Protein AF-A0A8J7PAE5-F1 (afdb_monomer_lite)

Sequence (86 aa):
MAFPDGHYTNVHVYPINGGGGSLSNGTGTSLNGTFSCGQFDKSDLPSTDKKFHYKITAKHDNGKSYESAPMQCWHAGATSDFKDAQ

pLDDT: mean 90.97, std 7.06, range [54.47, 96.31]

Radius of gyration: 11.28 Å; chains: 1; bounding box: 27×22×28 Å

Structure (mmCIF, N/CA/C/O backbone):
data_AF-A0A8J7PAE5-F1
#
_entry.id   AF-A0A8J7PAE5-F1
#
loop_
_atom_site.group_PDB
_atom_site.id
_atom_site.type_symbol
_atom_site.label_atom_id
_atom_site.label_alt_id
_atom_site.label_comp_id
_atom_site.label_asym_id
_atom_site.label_entity_id
_atom_site.label_seq_id
_atom_site.pdbx_PDB_ins_code
_atom_site.Cartn_x
_atom_site.Cartn_y
_atom_site.Cartn_z
_atom_site.occupancy
_atom_site.B_iso_or_equiv
_atom_site.auth_seq_id
_atom_site.auth_comp_id
_atom_site.auth_asym_id
_atom_site.auth_atom_id
_atom_site.pdbx_PDB_model_num
ATOM 1 N N . MET A 1 1 ? 5.010 11.833 7.234 1.00 54.47 1 MET A N 1
ATOM 2 C CA . MET A 1 1 ? 4.581 11.491 8.608 1.00 54.47 1 MET A CA 1
ATOM 3 C C . MET A 1 1 ? 4.307 9.999 8.595 1.00 54.47 1 MET A C 1
ATOM 5 O O . MET A 1 1 ? 3.625 9.566 7.673 1.00 54.47 1 MET A O 1
ATOM 9 N N . ALA A 1 2 ? 4.887 9.222 9.511 1.00 70.38 2 ALA A N 1
ATOM 10 C CA . ALA A 1 2 ? 4.659 7.778 9.542 1.00 70.38 2 ALA A CA 1
ATOM 11 C C . ALA A 1 2 ? 3.202 7.481 9.935 1.00 70.38 2 ALA A C 1
ATOM 13 O O . ALA A 1 2 ? 2.620 8.192 10.761 1.00 70.38 2 ALA A O 1
ATOM 14 N N . PHE A 1 3 ? 2.609 6.456 9.327 1.00 88.38 3 PHE A N 1
ATOM 15 C CA . PHE A 1 3 ? 1.296 5.951 9.718 1.00 88.38 3 PHE A CA 1
ATOM 16 C C . PHE A 1 3 ? 1.348 5.447 11.171 1.00 88.38 3 PHE A C 1
ATOM 18 O O . PHE A 1 3 ? 2.197 4.601 11.459 1.00 88.38 3 PHE A O 1
ATOM 25 N N . PRO A 1 4 ? 0.491 5.934 12.092 1.00 92.75 4 PRO A N 1
ATOM 26 C CA . PRO A 1 4 ? 0.375 5.323 13.414 1.00 92.75 4 PRO A CA 1
ATOM 27 C C . PRO A 1 4 ? 0.017 3.837 13.313 1.00 92.75 4 PRO A C 1
ATOM 29 O O . PRO A 1 4 ? -0.673 3.419 12.388 1.00 92.75 4 PRO A O 1
ATOM 32 N N . ASP A 1 5 ? 0.492 3.042 14.266 1.00 94.62 5 ASP A N 1
ATOM 33 C CA . ASP A 1 5 ? 0.203 1.611 14.279 1.00 94.62 5 ASP A CA 1
ATOM 34 C C . ASP A 1 5 ? -1.299 1.359 14.457 1.00 94.62 5 ASP A C 1
ATOM 36 O O . ASP A 1 5 ? -1.946 1.971 15.310 1.00 94.62 5 ASP A O 1
ATOM 40 N N . GLY A 1 6 ? -1.844 0.443 13.657 1.00 95.31 6 GLY A N 1
ATOM 41 C CA . GLY A 1 6 ? -3.272 0.141 13.668 1.00 95.31 6 GLY A CA 1
ATOM 42 C C . GLY A 1 6 ? -3.830 -0.281 12.315 1.00 95.31 6 GLY A C 1
ATOM 43 O O . GLY A 1 6 ? -3.099 -0.493 11.340 1.00 95.31 6 GLY A O 1
ATOM 44 N N . HIS A 1 7 ? -5.156 -0.417 12.270 1.00 96.31 7 HIS A N 1
ATOM 45 C CA . HIS A 1 7 ? -5.888 -0.856 11.087 1.00 96.31 7 HIS A CA 1
ATOM 46 C C . HIS A 1 7 ? -6.363 0.316 10.230 1.00 96.31 7 HIS A C 1
ATOM 48 O O . HIS A 1 7 ? -6.803 1.359 10.723 1.00 96.31 7 HIS A O 1
ATOM 54 N N . TYR A 1 8 ? -6.330 0.097 8.916 1.00 96.00 8 TYR A N 1
ATOM 55 C CA . TYR A 1 8 ? -6.665 1.092 7.913 1.00 96.00 8 TYR A CA 1
ATOM 56 C C . TYR A 1 8 ? -7.659 0.569 6.880 1.00 96.00 8 TYR A C 1
ATOM 58 O O . TYR A 1 8 ? -7.588 -0.570 6.415 1.00 96.00 8 TYR A O 1
ATOM 66 N N . THR A 1 9 ? -8.557 1.457 6.472 1.00 95.31 9 THR A N 1
ATOM 67 C CA . THR A 1 9 ? -9.564 1.259 5.426 1.00 95.31 9 THR A CA 1
ATOM 68 C C . THR A 1 9 ? -9.449 2.353 4.375 1.00 95.31 9 THR A C 1
ATOM 70 O O . THR A 1 9 ? -8.769 3.359 4.597 1.00 95.31 9 THR A O 1
ATOM 73 N N . ASN A 1 10 ? -10.121 2.171 3.233 1.00 94.06 10 ASN A N 1
ATOM 74 C CA . ASN A 1 10 ? -10.067 3.107 2.110 1.00 94.06 10 ASN A CA 1
ATOM 75 C C . ASN A 1 10 ? -8.611 3.454 1.752 1.00 94.06 10 ASN A C 1
ATOM 77 O O . ASN A 1 10 ? -8.243 4.624 1.663 1.00 94.06 10 ASN A O 1
ATOM 81 N N . VAL A 1 11 ? -7.769 2.423 1.657 1.00 95.44 11 VAL A N 1
ATOM 82 C CA . VAL A 1 11 ? -6.356 2.557 1.308 1.00 95.44 11 VAL A CA 1
ATOM 83 C C . VAL A 1 11 ? -6.248 2.801 -0.189 1.00 95.44 11 VAL A C 1
ATOM 85 O O . VAL A 1 11 ? -6.776 2.024 -0.986 1.00 95.44 11 VAL A O 1
ATOM 88 N N . HIS A 1 12 ? -5.530 3.851 -0.568 1.00 95.00 12 HIS A N 1
ATOM 89 C CA . HIS A 1 12 ? -5.122 4.101 -1.943 1.00 95.00 12 HIS A CA 1
ATOM 90 C C . HIS A 1 12 ? -3.603 4.146 -2.012 1.00 95.00 12 HIS A C 1
ATOM 92 O O . HIS A 1 12 ? -2.959 4.764 -1.164 1.00 95.00 12 HIS A O 1
ATOM 98 N N . VAL A 1 13 ? -3.040 3.491 -3.021 1.00 94.62 13 VAL A N 1
ATOM 99 C CA . VAL A 1 13 ? -1.603 3.487 -3.302 1.00 94.62 13 VAL A CA 1
ATOM 100 C C . VAL A 1 13 ? -1.395 4.062 -4.690 1.00 94.62 13 VAL A C 1
ATOM 102 O O . VAL A 1 13 ? -2.016 3.611 -5.651 1.00 94.62 13 VAL A O 1
ATOM 105 N N . TYR A 1 14 ? -0.521 5.060 -4.774 1.00 92.75 14 TYR A N 1
ATOM 106 C CA . TYR A 1 14 ? -0.210 5.786 -5.995 1.00 92.75 14 TYR A CA 1
ATOM 107 C C . TYR A 1 14 ? 1.284 5.654 -6.312 1.00 92.75 14 TYR A C 1
ATOM 109 O O . TYR A 1 14 ? 2.105 6.137 -5.524 1.00 92.75 14 TYR A O 1
ATOM 117 N N . PRO A 1 15 ? 1.671 5.051 -7.447 1.00 93.56 15 PRO A N 1
ATOM 118 C CA . PRO A 1 15 ? 3.051 5.103 -7.917 1.00 93.56 15 PRO A CA 1
ATOM 119 C C . PRO A 1 15 ? 3.423 6.534 -8.329 1.00 93.56 15 PRO A C 1
ATOM 121 O O . PRO A 1 15 ? 2.742 7.1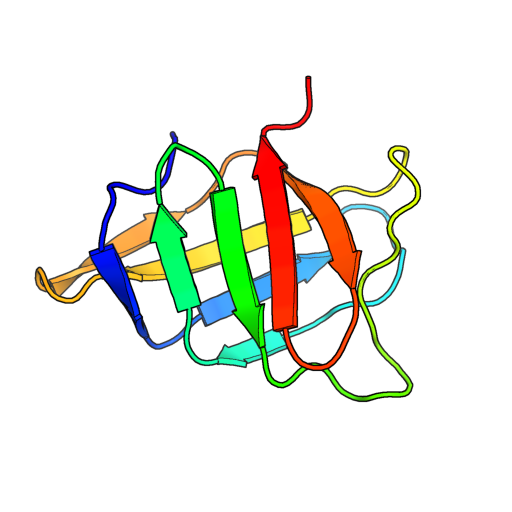56 -9.142 1.00 93.56 15 PRO A O 1
ATOM 124 N N . ILE A 1 16 ? 4.516 7.066 -7.781 1.00 93.12 16 ILE A N 1
ATOM 125 C CA . ILE A 1 16 ? 4.980 8.442 -8.033 1.00 93.12 16 ILE A CA 1
ATOM 126 C C . ILE A 1 16 ? 5.810 8.514 -9.320 1.00 93.12 16 ILE A C 1
ATOM 128 O O . ILE A 1 16 ? 5.687 9.458 -10.094 1.00 93.12 16 ILE A O 1
ATOM 132 N N . ASN A 1 17 ? 6.671 7.524 -9.555 1.00 90.88 17 ASN A N 1
ATOM 133 C CA . ASN A 1 17 ? 7.616 7.496 -10.676 1.00 90.88 17 ASN A CA 1
ATOM 134 C C . ASN A 1 17 ? 7.593 6.163 -11.448 1.00 90.88 17 ASN A C 1
ATOM 136 O O . ASN A 1 17 ? 8.599 5.754 -12.028 1.00 90.88 17 ASN A O 1
ATOM 140 N N . GLY A 1 18 ? 6.430 5.506 -11.476 1.00 81.12 18 GLY A N 1
ATOM 141 C CA . GLY A 1 18 ? 6.198 4.231 -12.159 1.00 81.12 18 GLY A CA 1
ATOM 142 C C . GLY A 1 18 ? 6.271 3.022 -11.224 1.00 81.12 18 GLY A C 1
ATOM 143 O O . GLY A 1 18 ? 6.143 3.157 -10.012 1.00 81.12 18 GLY A O 1
ATOM 144 N N . GLY A 1 19 ? 6.460 1.832 -11.800 1.00 80.44 19 GLY A N 1
ATOM 145 C CA . GLY A 1 19 ? 6.613 0.590 -11.032 1.00 80.44 19 GLY A CA 1
ATOM 146 C C . GLY A 1 19 ? 5.306 -0.127 -10.681 1.00 80.44 19 GLY A C 1
ATOM 147 O O . GLY A 1 19 ? 5.324 -0.937 -9.759 1.00 80.44 19 GLY A O 1
ATOM 148 N N . GLY A 1 20 ? 4.204 0.163 -11.384 1.00 87.00 20 GLY A N 1
ATOM 149 C CA . GLY A 1 20 ? 2.897 -0.466 -11.155 1.00 87.00 20 GLY A CA 1
ATOM 150 C C . GLY A 1 20 ? 2.357 -0.226 -9.745 1.00 87.00 20 GLY A C 1
ATOM 151 O O . GLY A 1 20 ? 2.788 0.710 -9.078 1.00 87.00 20 GLY A O 1
ATOM 152 N N . GLY A 1 21 ? 1.449 -1.066 -9.261 1.00 89.31 21 GLY A N 1
ATOM 153 C CA . GLY A 1 21 ? 1.023 -1.045 -7.862 1.00 89.31 21 GLY A CA 1
ATOM 154 C C . GLY A 1 21 ? 0.019 0.049 -7.541 1.00 89.31 21 GLY A C 1
ATOM 155 O O . GLY A 1 21 ? 0.104 0.652 -6.470 1.00 89.31 21 GLY A O 1
ATOM 156 N N . SER A 1 22 ? -0.914 0.330 -8.450 1.00 91.44 22 SER A N 1
ATOM 157 C CA . SER A 1 22 ? -2.041 1.196 -8.118 1.00 91.44 22 SER A CA 1
ATOM 158 C C . SER A 1 22 ? -3.077 0.394 -7.339 1.00 91.44 22 SER A C 1
ATOM 160 O O . SER A 1 22 ? -3.570 -0.635 -7.794 1.00 91.44 22 SER A O 1
ATOM 162 N N . LEU A 1 23 ? -3.430 0.877 -6.153 1.00 92.38 23 LEU A N 1
ATOM 163 C CA . LEU A 1 23 ? -4.501 0.302 -5.344 1.00 92.38 23 LEU A CA 1
ATOM 164 C C . LEU A 1 23 ? -5.523 1.382 -5.049 1.00 92.38 23 LEU A C 1
ATOM 166 O O . LEU A 1 23 ? -5.158 2.512 -4.729 1.00 92.38 23 LEU A O 1
ATOM 170 N N . SER A 1 24 ? -6.799 1.022 -5.106 1.00 92.19 24 SER A N 1
ATOM 171 C CA . SER A 1 24 ? -7.886 1.897 -4.696 1.00 92.19 24 SER A CA 1
ATOM 172 C C . SER A 1 24 ? -8.849 1.144 -3.794 1.00 92.19 24 SER A C 1
ATOM 174 O O . SER A 1 24 ? -9.209 0.003 -4.080 1.00 92.19 24 SER A O 1
ATOM 176 N N . ASN A 1 25 ? -9.271 1.800 -2.712 1.00 90.38 25 ASN A N 1
ATOM 177 C CA . ASN A 1 25 ? -10.234 1.274 -1.747 1.00 90.38 25 ASN A CA 1
ATOM 178 C C . ASN A 1 25 ? -9.823 -0.065 -1.091 1.00 90.38 25 ASN A C 1
ATOM 180 O O . ASN A 1 25 ? -10.668 -0.910 -0.800 1.00 90.38 25 ASN A O 1
ATOM 184 N N . GLY A 1 26 ? -8.525 -0.258 -0.852 1.00 92.19 26 GLY A N 1
ATOM 185 C CA . GLY A 1 26 ? -8.005 -1.431 -0.154 1.00 92.19 26 GLY A CA 1
ATOM 186 C C . GLY A 1 26 ? -8.099 -1.328 1.371 1.00 92.19 26 GLY A C 1
ATOM 187 O O . GLY A 1 26 ? -8.541 -0.325 1.946 1.00 92.19 26 GLY A O 1
ATOM 188 N N . THR A 1 27 ? -7.602 -2.366 2.035 1.00 95.00 27 THR A N 1
ATOM 189 C CA . THR A 1 27 ? -7.362 -2.394 3.484 1.00 95.00 27 THR A CA 1
ATOM 190 C C . THR A 1 27 ? -5.876 -2.531 3.775 1.00 95.00 27 THR A C 1
ATOM 192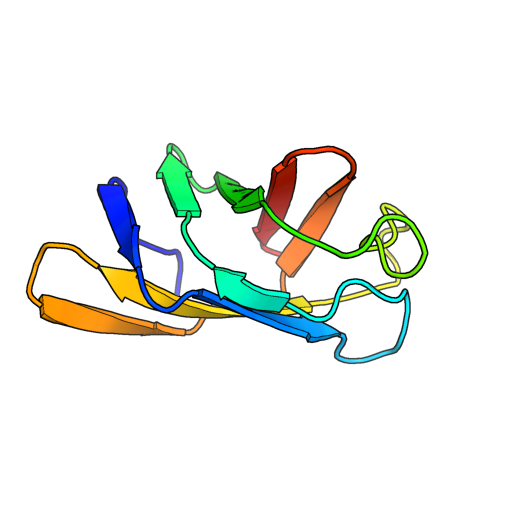 O O . THR A 1 27 ? -5.131 -3.115 2.983 1.00 95.00 27 THR A O 1
ATOM 195 N N . GLY A 1 28 ? -5.444 -2.027 4.926 1.00 95.44 28 GLY A N 1
ATOM 196 C CA . GLY A 1 28 ? -4.046 -2.091 5.329 1.00 95.44 28 GLY A CA 1
ATOM 197 C C . GLY A 1 28 ? -3.862 -2.114 6.836 1.00 95.44 28 GLY A C 1
ATOM 198 O O . GLY A 1 28 ? -4.810 -1.989 7.612 1.00 95.44 28 GLY A O 1
ATOM 199 N N . THR A 1 29 ? -2.624 -2.313 7.257 1.00 96.25 29 THR A N 1
ATOM 200 C CA . THR A 1 29 ? -2.199 -2.265 8.655 1.00 96.25 29 THR A CA 1
ATOM 201 C C . THR A 1 29 ? -0.829 -1.609 8.711 1.00 96.25 29 THR A C 1
ATOM 203 O O . THR A 1 29 ? 0.035 -1.921 7.894 1.00 96.25 29 THR A O 1
ATOM 206 N N . SER A 1 30 ? -0.642 -0.692 9.656 1.00 95.31 30 SER A N 1
ATOM 207 C CA . SER A 1 30 ? 0.680 -0.161 9.986 1.00 95.31 30 SER A CA 1
ATOM 208 C C . SER A 1 30 ? 1.170 -0.832 11.260 1.00 95.31 30 SER A C 1
ATOM 210 O O . SER A 1 30 ? 0.410 -0.938 12.226 1.00 95.31 30 SER A O 1
ATOM 212 N N . LEU A 1 31 ? 2.412 -1.306 11.251 1.00 94.25 31 LEU A N 1
ATOM 213 C CA . LEU A 1 31 ? 3.074 -1.852 12.428 1.00 94.25 31 LEU A CA 1
ATOM 214 C C . LEU A 1 31 ? 4.572 -1.552 12.370 1.00 94.25 31 LEU A C 1
ATOM 216 O O . LEU A 1 31 ? 5.245 -1.930 11.406 1.00 94.25 31 LEU A O 1
ATOM 220 N N . ASN A 1 32 ? 5.111 -0.915 13.413 1.00 91.56 32 ASN A N 1
ATOM 221 C CA . ASN A 1 32 ? 6.542 -0.616 13.540 1.00 91.56 32 ASN A CA 1
ATOM 222 C C . ASN A 1 32 ? 7.123 0.083 12.290 1.00 91.56 32 ASN A C 1
ATOM 224 O O . ASN A 1 32 ? 8.204 -0.265 11.808 1.00 91.56 32 ASN A O 1
ATOM 228 N N . GLY A 1 33 ? 6.378 1.037 11.720 1.00 89.12 33 GLY A N 1
ATOM 229 C CA . GLY A 1 33 ? 6.798 1.804 10.538 1.00 89.12 33 GLY A CA 1
ATOM 230 C C . GLY A 1 33 ? 6.747 1.042 9.207 1.00 89.12 33 GLY A C 1
ATOM 231 O O . GLY A 1 33 ? 7.232 1.547 8.195 1.00 89.12 33 GLY A O 1
ATOM 232 N N . THR A 1 34 ? 6.171 -0.163 9.185 1.00 93.81 34 THR A N 1
ATOM 233 C CA . THR A 1 34 ? 5.850 -0.886 7.948 1.00 93.81 34 THR A CA 1
ATOM 234 C C . THR A 1 34 ? 4.355 -0.798 7.697 1.00 93.81 34 THR A C 1
ATOM 236 O O . THR A 1 34 ? 3.564 -1.190 8.551 1.00 93.81 34 THR A O 1
ATOM 239 N N . PHE A 1 35 ? 3.974 -0.300 6.524 1.00 95.00 35 PHE A N 1
ATOM 240 C CA . PHE A 1 35 ? 2.589 -0.281 6.079 1.00 95.00 35 PHE A CA 1
ATOM 241 C C . PHE A 1 35 ? 2.351 -1.441 5.116 1.00 95.00 35 PHE A C 1
ATOM 243 O O . PHE A 1 35 ? 2.874 -1.444 4.003 1.00 95.00 35 PHE A O 1
ATOM 250 N N . SER A 1 36 ? 1.557 -2.416 5.538 1.00 95.44 36 SER A N 1
ATOM 251 C CA . SER A 1 36 ? 1.187 -3.575 4.731 1.00 95.44 36 SER A CA 1
ATOM 252 C C . SER A 1 36 ? -0.229 -3.390 4.198 1.00 95.44 36 SER A C 1
ATOM 254 O O . SER A 1 36 ? -1.165 -3.175 4.970 1.00 95.44 36 SER A O 1
ATOM 256 N N . CYS A 1 37 ? -0.421 -3.490 2.887 1.00 94.56 37 CYS A N 1
ATOM 257 C CA . CYS A 1 37 ? -1.746 -3.468 2.262 1.00 94.56 37 CYS A CA 1
ATOM 258 C C . CYS A 1 37 ? -1.831 -4.466 1.110 1.00 94.56 37 CYS A C 1
ATOM 260 O O . CYS A 1 37 ? -0.816 -4.931 0.605 1.00 94.56 37 CYS A O 1
ATOM 262 N N . GLY A 1 38 ? -3.039 -4.856 0.715 1.00 86.19 38 GLY A N 1
ATOM 263 C CA . GLY A 1 38 ? -3.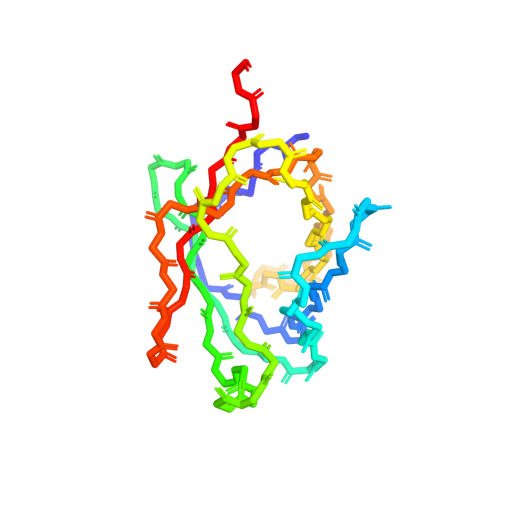236 -5.907 -0.286 1.00 86.19 38 GLY A CA 1
ATOM 264 C C . GLY A 1 38 ? -4.326 -5.585 -1.295 1.00 86.19 38 GLY A C 1
ATOM 265 O O . GLY A 1 38 ? -4.896 -4.499 -1.276 1.00 86.19 38 GLY A O 1
ATOM 266 N N . GLN A 1 39 ? -4.627 -6.580 -2.137 1.00 83.38 39 GLN A N 1
ATOM 267 C CA . GLN A 1 39 ? -5.590 -6.516 -3.252 1.00 83.38 39 GLN A CA 1
ATOM 268 C C . GLN A 1 39 ? -5.116 -5.759 -4.501 1.00 83.38 39 GLN A C 1
ATOM 270 O O . GLN A 1 39 ? -5.936 -5.286 -5.286 1.00 83.38 39 GLN A O 1
ATOM 275 N N . PHE A 1 40 ? -3.806 -5.680 -4.720 1.00 87.88 40 PHE A N 1
ATOM 276 C CA . PHE A 1 40 ? -3.274 -5.265 -6.017 1.00 87.88 40 PHE A CA 1
ATOM 277 C C . PHE A 1 40 ? -3.669 -6.276 -7.101 1.00 87.88 40 PHE A C 1
ATOM 279 O O . PHE A 1 40 ? -3.736 -7.484 -6.843 1.00 87.88 40 PHE A O 1
ATOM 286 N N . ASP A 1 41 ? -3.905 -5.793 -8.321 1.00 86.12 41 ASP A N 1
ATOM 287 C CA . ASP A 1 41 ? -4.046 -6.682 -9.471 1.00 86.12 41 ASP A CA 1
ATOM 288 C C . ASP A 1 41 ? -2.727 -7.449 -9.671 1.00 86.12 41 ASP A C 1
ATOM 290 O O . ASP A 1 41 ? -1.640 -6.890 -9.530 1.00 86.12 41 ASP A O 1
ATOM 294 N N . LYS A 1 42 ? -2.798 -8.742 -10.007 1.00 84.06 42 LYS A N 1
ATOM 295 C CA . LYS A 1 42 ? -1.593 -9.561 -10.229 1.00 84.06 42 LYS A CA 1
ATOM 296 C C . LYS A 1 42 ? -0.729 -9.039 -11.377 1.00 84.06 42 LYS A C 1
ATOM 298 O O . LYS A 1 42 ? 0.467 -9.313 -11.398 1.00 84.06 42 LYS A O 1
ATOM 303 N N . SER A 1 43 ? -1.335 -8.338 -12.331 1.00 88.44 43 SER A N 1
ATOM 304 C CA . SER A 1 43 ? -0.642 -7.682 -13.438 1.00 88.44 43 SER A CA 1
ATOM 305 C C . SER A 1 43 ? -0.116 -6.287 -13.082 1.00 88.44 43 SER A C 1
ATOM 307 O O . SER A 1 43 ? 0.727 -5.771 -13.811 1.00 88.44 43 SER A O 1
ATOM 309 N N . ASP A 1 44 ? -0.553 -5.712 -11.955 1.00 89.88 44 ASP A N 1
ATOM 310 C CA . ASP A 1 44 ? -0.179 -4.378 -11.474 1.00 89.88 44 ASP A CA 1
ATOM 311 C C . ASP A 1 44 ? 0.329 -4.419 -10.022 1.00 89.88 44 ASP A C 1
ATOM 313 O O . ASP A 1 44 ? -0.123 -3.680 -9.147 1.00 89.88 44 ASP A O 1
ATOM 317 N N . LEU A 1 45 ? 1.277 -5.315 -9.741 1.00 93.06 45 LEU A N 1
ATOM 318 C CA . LEU A 1 45 ? 1.952 -5.351 -8.444 1.00 93.06 45 LEU A CA 1
ATOM 319 C C . LEU A 1 45 ? 2.961 -4.196 -8.319 1.00 93.06 45 LEU A C 1
ATOM 321 O O . LEU A 1 45 ? 3.643 -3.873 -9.296 1.00 93.06 45 LEU A O 1
ATOM 325 N N . PRO A 1 46 ? 3.125 -3.609 -7.119 1.00 93.94 46 PRO A N 1
ATOM 326 C CA . PRO A 1 46 ? 4.168 -2.622 -6.877 1.00 93.94 46 PRO A CA 1
ATOM 327 C C . PRO A 1 46 ? 5.555 -3.257 -7.039 1.00 93.94 46 PRO A C 1
ATOM 329 O O . PRO A 1 46 ? 5.830 -4.353 -6.553 1.00 93.94 46 PRO A O 1
ATOM 332 N N . SER A 1 47 ? 6.461 -2.546 -7.694 1.00 94.31 47 SER A N 1
ATOM 333 C CA . SER A 1 47 ? 7.853 -2.937 -7.857 1.00 94.31 47 SER A CA 1
ATOM 334 C C . SER A 1 47 ? 8.638 -2.796 -6.556 1.00 94.31 47 SER A C 1
ATOM 336 O O . SER A 1 47 ? 8.603 -1.760 -5.9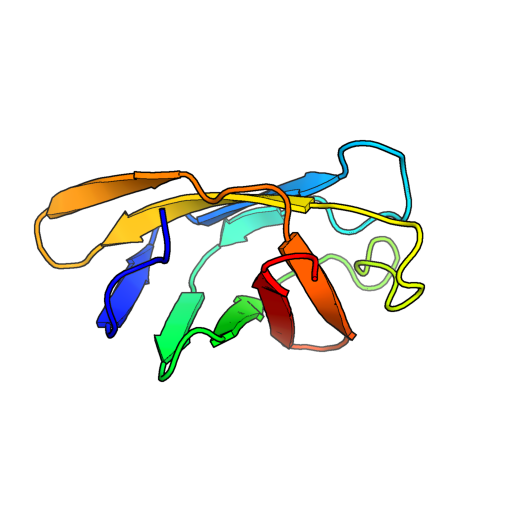02 1.00 94.31 47 SER A O 1
ATOM 338 N N . THR A 1 48 ? 9.422 -3.817 -6.214 1.00 94.12 48 THR A N 1
ATOM 339 C CA . THR A 1 48 ? 10.345 -3.804 -5.066 1.00 94.12 48 THR A CA 1
ATOM 340 C C . THR A 1 48 ? 11.679 -3.103 -5.356 1.00 94.12 48 THR A C 1
ATOM 342 O O . THR A 1 48 ? 12.528 -3.000 -4.465 1.00 94.12 48 THR A O 1
ATOM 345 N N . ASP A 1 49 ? 11.881 -2.610 -6.584 1.00 93.50 49 ASP A N 1
ATOM 346 C CA . ASP A 1 49 ? 13.039 -1.794 -6.952 1.00 93.50 49 ASP A CA 1
ATOM 347 C C . ASP A 1 49 ? 12.958 -0.435 -6.238 1.00 93.50 49 ASP A C 1
ATOM 349 O O . ASP A 1 49 ? 12.003 0.326 -6.399 1.00 93.50 49 ASP A O 1
ATOM 353 N N . LYS A 1 50 ? 13.988 -0.127 -5.442 1.00 89.06 50 LYS A N 1
ATOM 354 C CA . LYS A 1 50 ? 14.053 1.045 -4.554 1.00 89.06 50 LYS A CA 1
ATOM 355 C C . LYS A 1 50 ? 14.093 2.379 -5.289 1.00 89.06 50 LYS A C 1
ATOM 357 O O . LYS A 1 50 ? 13.913 3.418 -4.661 1.00 89.06 50 LYS A O 1
ATOM 362 N N . LYS A 1 51 ? 14.286 2.376 -6.610 1.00 92.00 51 LYS A N 1
ATOM 363 C CA . LYS A 1 51 ? 14.114 3.597 -7.399 1.00 92.00 51 LYS A CA 1
ATOM 364 C C . LYS A 1 51 ? 12.652 4.034 -7.463 1.00 92.00 51 LYS A C 1
ATOM 366 O O . LYS A 1 51 ? 12.419 5.217 -7.691 1.00 92.00 51 LYS A O 1
ATOM 371 N N . PHE A 1 52 ? 11.690 3.120 -7.300 1.00 94.12 52 PHE A N 1
ATOM 372 C CA . PHE A 1 52 ? 10.268 3.443 -7.348 1.00 94.12 52 PHE A CA 1
ATOM 373 C C . PHE A 1 52 ? 9.732 3.856 -5.981 1.00 94.12 52 PHE A C 1
ATOM 375 O O . PHE A 1 52 ? 10.046 3.256 -4.951 1.00 94.12 52 PHE A O 1
ATOM 382 N N . HIS A 1 53 ? 8.893 4.884 -6.000 1.00 93.69 53 HIS A N 1
ATOM 383 C CA . HIS A 1 53 ? 8.285 5.469 -4.820 1.00 93.69 53 HIS A CA 1
ATOM 384 C C . HIS A 1 53 ? 6.769 5.477 -4.935 1.00 93.69 53 HIS A C 1
ATOM 386 O O . HIS A 1 53 ? 6.203 5.673 -6.011 1.00 93.69 53 HIS A O 1
ATOM 392 N N . TYR A 1 54 ? 6.127 5.325 -3.788 1.00 93.44 54 TYR A N 1
ATOM 393 C CA . TYR A 1 54 ? 4.695 5.172 -3.640 1.00 93.44 54 TYR A CA 1
ATOM 394 C C . TYR A 1 54 ? 4.183 6.171 -2.620 1.00 93.44 54 TYR A C 1
ATOM 396 O O . TYR A 1 54 ? 4.794 6.389 -1.573 1.00 93.44 54 TYR A O 1
ATOM 404 N N . LYS A 1 55 ? 3.041 6.772 -2.922 1.00 93.88 55 LYS A N 1
ATOM 405 C CA . LYS A 1 55 ? 2.279 7.580 -1.981 1.00 93.88 55 LYS A CA 1
ATOM 406 C C . LYS A 1 55 ? 1.076 6.773 -1.528 1.00 93.88 55 LYS A C 1
ATOM 408 O O . LYS A 1 55 ? 0.370 6.219 -2.365 1.00 93.88 55 LYS A O 1
ATOM 413 N N . ILE A 1 56 ? 0.833 6.724 -0.227 1.00 94.50 56 ILE A N 1
ATOM 414 C CA . ILE A 1 56 ? -0.287 5.984 0.344 1.00 94.50 56 ILE A CA 1
ATOM 415 C C . ILE A 1 56 ? -1.193 6.958 1.082 1.00 94.50 56 ILE A C 1
ATOM 417 O O . ILE A 1 56 ? -0.727 7.755 1.898 1.00 94.50 56 ILE A O 1
ATOM 421 N N . THR A 1 57 ? -2.492 6.884 0.812 1.00 95.06 57 THR A N 1
ATOM 422 C CA . THR A 1 57 ? -3.522 7.552 1.611 1.00 95.06 57 THR A CA 1
ATOM 423 C C . THR A 1 57 ? -4.446 6.505 2.209 1.00 95.06 57 THR A C 1
ATOM 425 O O . THR A 1 57 ? -4.764 5.505 1.570 1.00 95.06 57 THR A O 1
ATOM 428 N N . ALA A 1 58 ? -4.843 6.685 3.465 1.00 95.44 58 ALA A N 1
ATOM 429 C CA . ALA A 1 58 ? -5.670 5.703 4.155 1.00 95.44 58 ALA A CA 1
ATOM 430 C C . ALA A 1 58 ? -6.451 6.319 5.317 1.00 95.44 58 ALA A C 1
ATOM 432 O O . ALA A 1 58 ? -6.029 7.314 5.907 1.00 95.44 58 ALA A O 1
ATOM 433 N N . LYS A 1 59 ? -7.572 5.696 5.689 1.00 96.12 59 LYS A N 1
ATOM 434 C CA . LYS A 1 59 ? -8.378 6.070 6.855 1.00 96.12 59 LYS A CA 1
ATOM 435 C C . LYS A 1 59 ? -8.145 5.085 7.998 1.00 96.12 59 LYS A C 1
ATOM 437 O O . LYS A 1 59 ? -8.444 3.903 7.856 1.00 96.12 59 LYS A O 1
ATOM 442 N N . HIS A 1 60 ? -7.631 5.570 9.122 1.00 95.75 60 HIS A N 1
ATOM 443 C CA . HIS A 1 60 ? -7.421 4.764 10.327 1.00 95.75 60 HIS A CA 1
ATOM 444 C C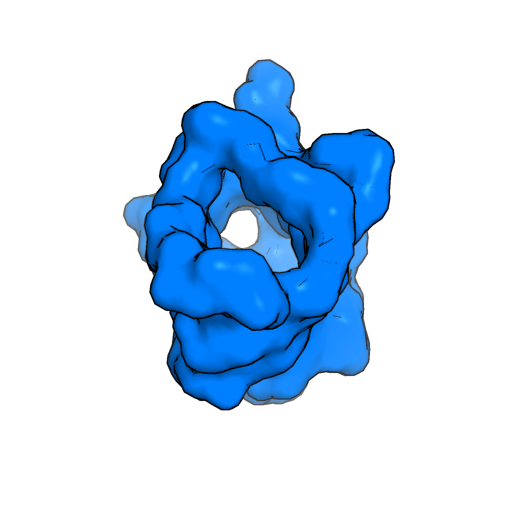 . HIS A 1 60 ? -8.756 4.478 11.021 1.00 95.75 60 HIS A C 1
ATOM 446 O O . HIS A 1 60 ? -9.703 5.266 10.917 1.00 95.75 60 HIS A O 1
ATOM 452 N N . ASP A 1 61 ? -8.815 3.399 11.799 1.00 92.88 61 ASP A N 1
ATOM 453 C CA . ASP A 1 61 ? -9.969 3.069 12.651 1.00 92.88 61 ASP A CA 1
ATOM 454 C C . ASP A 1 61 ? -10.353 4.179 13.660 1.00 92.88 61 ASP A C 1
ATOM 456 O O . ASP A 1 61 ? -11.495 4.245 14.110 1.00 92.88 61 ASP A O 1
ATOM 460 N N . ASN A 1 62 ? -9.451 5.133 13.926 1.00 90.88 62 ASN A N 1
ATOM 461 C CA . ASN A 1 62 ? -9.676 6.282 14.799 1.00 90.88 62 ASN A CA 1
ATOM 462 C C . ASN A 1 62 ? -10.474 7.402 14.099 1.00 90.88 62 ASN A C 1
ATOM 464 O O . ASN A 1 62 ? -10.666 8.484 14.655 1.00 90.88 62 ASN A O 1
ATOM 468 N N . GLY A 1 63 ? -10.897 7.159 12.854 1.00 91.00 63 GLY A N 1
ATOM 469 C CA . GLY A 1 63 ? -11.697 8.056 12.030 1.00 91.00 63 GLY A CA 1
ATOM 470 C C . GLY A 1 63 ? -10.893 9.075 11.221 1.00 91.00 63 GLY A C 1
ATOM 471 O O . GLY A 1 63 ? -11.472 9.717 10.341 1.00 91.00 63 GLY A O 1
ATOM 472 N N . LYS A 1 64 ? -9.584 9.219 11.461 1.00 94.94 64 LYS A N 1
ATOM 473 C CA . LYS A 1 64 ? -8.725 10.191 10.770 1.00 94.94 64 LYS A CA 1
ATOM 474 C C . LYS A 1 64 ? -8.143 9.617 9.482 1.00 94.94 64 LYS A C 1
ATOM 476 O O . LYS A 1 64 ? -7.885 8.420 9.367 1.00 94.94 64 LYS A O 1
ATOM 481 N N . SER A 1 65 ? -7.920 10.501 8.514 1.00 95.06 65 SER A N 1
ATOM 482 C CA . SER A 1 65 ? -7.209 10.175 7.276 1.00 95.06 65 SER A CA 1
ATOM 483 C C . SER A 1 65 ? -5.737 10.540 7.407 1.00 95.06 65 SER A C 1
ATOM 485 O O . SER A 1 65 ? -5.399 11.553 8.018 1.00 95.06 65 SER A O 1
ATOM 487 N N . TYR A 1 66 ? -4.883 9.709 6.828 1.00 94.38 66 TYR A N 1
ATOM 488 C CA . TYR A 1 66 ? -3.436 9.841 6.857 1.00 94.38 66 TYR A CA 1
ATOM 489 C C . TYR A 1 66 ? -2.883 9.745 5.443 1.00 94.38 66 TYR A C 1
ATOM 491 O O . TYR A 1 66 ? -3.435 9.055 4.585 1.00 94.38 66 TYR A O 1
ATOM 499 N N . GLU A 1 67 ? -1.776 10.440 5.234 1.00 94.00 67 GLU A N 1
ATOM 500 C CA . GLU A 1 67 ? -1.025 10.455 3.992 1.00 94.00 67 GLU A CA 1
ATOM 501 C C . GLU A 1 67 ? 0.451 10.208 4.312 1.00 94.00 67 GLU A C 1
ATOM 503 O O . GLU A 1 67 ? 1.014 10.830 5.220 1.00 94.00 67 GLU A O 1
ATOM 508 N N . SER A 1 68 ? 1.064 9.283 3.578 1.00 92.06 68 SER A N 1
ATOM 509 C CA . SER A 1 68 ? 2.466 8.929 3.755 1.00 92.06 68 SER A CA 1
ATOM 510 C C . SER A 1 68 ? 3.406 9.966 3.136 1.00 92.06 68 SER A C 1
ATOM 512 O O . SER A 1 68 ? 3.064 10.670 2.184 1.00 92.06 68 SER A O 1
ATOM 514 N N . ALA A 1 69 ? 4.647 9.997 3.625 1.00 91.38 69 ALA A N 1
ATOM 515 C CA . ALA A 1 69 ? 5.759 10.459 2.793 1.00 91.38 69 ALA A CA 1
ATOM 516 C C . ALA A 1 69 ? 5.976 9.469 1.622 1.00 91.38 69 ALA A C 1
ATOM 518 O O . ALA A 1 69 ? 5.351 8.405 1.613 1.00 91.38 69 ALA A O 1
ATOM 519 N N . PRO A 1 70 ? 6.824 9.768 0.622 1.00 92.19 70 PRO A N 1
ATOM 520 C CA . PRO A 1 70 ? 7.206 8.770 -0.372 1.00 92.19 70 PRO A CA 1
ATOM 521 C C . PRO A 1 70 ? 7.762 7.504 0.298 1.00 92.19 70 PRO A C 1
ATOM 523 O O . PRO A 1 70 ? 8.731 7.558 1.053 1.00 92.19 70 PRO A O 1
ATOM 526 N N . MET A 1 71 ? 7.129 6.368 0.023 1.00 93.38 71 MET A N 1
ATOM 527 C CA . MET A 1 71 ? 7.500 5.056 0.549 1.00 93.38 71 MET A CA 1
ATOM 528 C C . MET A 1 71 ? 8.061 4.182 -0.569 1.00 93.38 71 MET A C 1
ATOM 530 O O . MET A 1 71 ? 7.708 4.342 -1.734 1.00 93.38 71 MET A O 1
ATOM 534 N N . GLN A 1 72 ? 8.900 3.218 -0.221 1.00 94.69 72 GLN A N 1
ATOM 535 C CA . GLN A 1 72 ? 9.368 2.173 -1.126 1.00 94.69 72 GLN A CA 1
ATOM 536 C C . GLN A 1 72 ? 8.650 0.867 -0.809 1.00 94.69 72 GLN A C 1
ATOM 538 O O . GLN A 1 72 ? 8.437 0.539 0.359 1.00 94.69 72 GLN A O 1
ATOM 543 N N . CYS A 1 73 ? 8.338 0.086 -1.838 1.00 94.56 73 CYS A N 1
ATOM 544 C CA . CYS A 1 73 ? 7.874 -1.285 -1.670 1.00 94.56 73 CYS A CA 1
ATOM 545 C C . CYS A 1 73 ? 9.065 -2.195 -1.302 1.00 94.56 73 CYS A C 1
ATOM 547 O O . CYS A 1 73 ? 10.151 -2.124 -1.886 1.00 94.56 73 CYS A O 1
ATOM 549 N N . TRP A 1 74 ? 8.899 -3.026 -0.280 1.00 94.56 74 TRP A N 1
ATOM 550 C CA . TRP A 1 74 ? 9.889 -3.994 0.210 1.00 94.56 74 TRP A CA 1
ATOM 551 C C . TRP A 1 74 ? 9.507 -5.432 -0.104 1.00 94.56 74 TRP A C 1
ATOM 553 O O . TRP A 1 74 ? 10.388 -6.266 -0.298 1.00 94.56 74 TRP A O 1
ATOM 563 N N . HIS A 1 75 ? 8.212 -5.698 -0.194 1.00 93.19 75 HIS A N 1
ATOM 564 C CA . HIS A 1 75 ? 7.651 -6.981 -0.568 1.00 93.19 75 HIS A CA 1
ATOM 565 C C . HIS A 1 75 ? 6.409 -6.723 -1.417 1.00 93.19 75 HIS A C 1
ATOM 567 O O . HIS A 1 75 ? 5.643 -5.821 -1.090 1.00 93.19 75 HIS A O 1
ATOM 573 N N . ALA A 1 76 ? 6.210 -7.505 -2.477 1.00 92.06 76 ALA A N 1
ATOM 574 C CA . ALA A 1 76 ? 5.030 -7.432 -3.330 1.00 92.06 76 ALA A CA 1
ATOM 575 C C . ALA A 1 76 ? 4.467 -8.836 -3.560 1.00 92.06 76 ALA A C 1
ATOM 577 O O . ALA A 1 76 ? 5.210 -9.766 -3.885 1.00 92.06 76 ALA A O 1
ATOM 578 N N . GLY A 1 77 ? 3.155 -8.985 -3.400 1.00 86.94 77 GLY A N 1
ATOM 579 C CA . GLY A 1 77 ? 2.472 -10.270 -3.492 1.00 86.94 77 GLY A CA 1
ATOM 580 C C . GLY A 1 77 ? 0.974 -10.126 -3.245 1.00 86.94 77 GLY A C 1
ATOM 581 O O . GLY A 1 77 ? 0.360 -9.149 -3.664 1.00 86.94 77 GLY A O 1
ATOM 582 N N . ALA A 1 78 ? 0.373 -11.094 -2.547 1.00 83.44 78 ALA A N 1
ATOM 583 C CA . ALA A 1 78 ? -1.025 -10.982 -2.106 1.00 83.44 78 ALA A CA 1
ATOM 584 C C . ALA A 1 78 ? -1.236 -9.761 -1.185 1.00 83.44 78 ALA A C 1
ATOM 586 O O . ALA A 1 78 ? -2.265 -9.084 -1.244 1.00 83.44 78 ALA A O 1
ATOM 587 N N . THR A 1 79 ? -0.216 -9.473 -0.381 1.00 90.75 79 THR A N 1
ATOM 588 C CA . THR A 1 79 ? -0.014 -8.235 0.364 1.00 90.75 79 THR A CA 1
ATOM 589 C C . THR A 1 79 ? 1.337 -7.652 -0.028 1.00 90.75 79 THR A C 1
ATOM 591 O O . THR A 1 79 ? 2.266 -8.396 -0.342 1.00 90.75 79 THR A O 1
ATOM 594 N N . SER A 1 80 ? 1.444 -6.332 -0.004 1.00 94.44 80 SER A N 1
ATOM 595 C CA . SER A 1 80 ? 2.656 -5.584 -0.294 1.00 94.44 80 SER A CA 1
ATOM 596 C C . SER A 1 80 ? 3.027 -4.721 0.905 1.00 94.44 80 SER A C 1
ATOM 598 O O . SER A 1 80 ? 2.160 -4.088 1.512 1.00 94.44 80 SER A O 1
ATOM 600 N N . ASP A 1 81 ? 4.318 -4.694 1.222 1.00 95.25 81 ASP A N 1
ATOM 601 C CA . ASP A 1 81 ? 4.864 -3.986 2.375 1.00 95.25 81 ASP A CA 1
ATOM 602 C C . ASP A 1 81 ? 5.596 -2.731 1.921 1.00 95.25 81 ASP A C 1
ATOM 604 O O . ASP A 1 81 ? 6.523 -2.797 1.111 1.00 95.25 81 ASP A O 1
ATOM 608 N N . PHE A 1 82 ? 5.227 -1.593 2.494 1.00 94.75 82 PHE A N 1
ATOM 609 C CA . PHE A 1 82 ? 5.809 -0.294 2.204 1.00 94.75 82 PHE A CA 1
ATOM 610 C C . PHE A 1 82 ?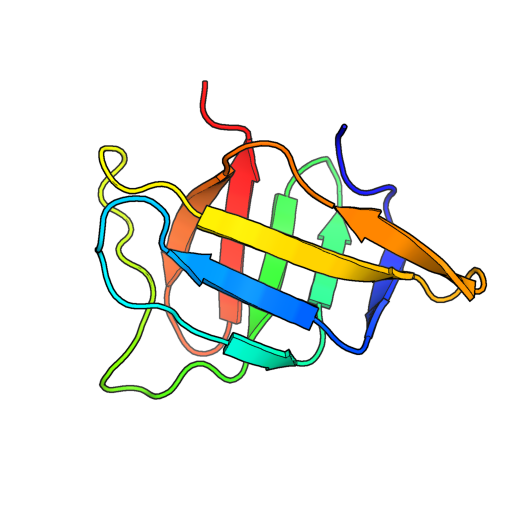 6.503 0.261 3.442 1.00 94.75 82 PHE A C 1
ATOM 612 O O . PHE A 1 82 ? 5.992 0.160 4.558 1.00 94.75 82 PHE A O 1
ATOM 619 N N . LYS A 1 83 ? 7.669 0.876 3.245 1.00 94.38 83 LYS A N 1
ATOM 620 C CA . LYS A 1 83 ? 8.415 1.582 4.300 1.00 94.38 83 LYS A CA 1
ATOM 621 C C . LYS A 1 83 ? 8.872 2.936 3.782 1.00 94.38 83 LYS A C 1
ATOM 623 O O . LYS A 1 83 ? 9.014 3.089 2.569 1.00 94.38 83 LYS A O 1
ATOM 628 N N . ASP A 1 84 ? 9.100 3.892 4.676 1.00 87.88 84 ASP A N 1
ATOM 629 C CA . ASP A 1 84 ? 9.644 5.201 4.299 1.00 87.88 84 ASP A CA 1
ATOM 630 C C . ASP A 1 84 ? 10.914 5.033 3.447 1.00 87.88 84 ASP A C 1
ATOM 632 O O . ASP A 1 84 ? 11.749 4.163 3.720 1.00 87.88 84 ASP A O 1
ATOM 636 N N . ALA A 1 85 ? 11.027 5.835 2.384 1.00 72.31 85 ALA A N 1
ATOM 637 C CA . ALA A 1 85 ? 12.236 5.881 1.574 1.00 72.31 85 ALA A CA 1
ATOM 638 C C . ALA A 1 85 ? 13.379 6.450 2.429 1.00 72.31 85 ALA A C 1
ATOM 640 O O . ALA A 1 85 ? 13.272 7.572 2.928 1.00 72.31 85 ALA A O 1
ATOM 641 N N . GLN A 1 86 ? 14.426 5.648 2.644 1.00 59.19 86 GLN A N 1
ATOM 642 C CA . GLN A 1 86 ? 15.665 6.098 3.286 1.00 59.19 86 GLN A CA 1
ATOM 643 C C . GLN A 1 86 ? 16.529 6.900 2.317 1.00 59.19 86 GLN A C 1
ATOM 645 O O . GLN A 1 86 ? 16.545 6.542 1.115 1.00 59.19 86 GLN A O 1
#

Secondary structure (DSSP, 8-state):
-PPPSEEEEEEEEEESSSSS--EEEEEEEEETTEEEEE---TTSPPP--TT--EEEEEEETTS-EEEPPSEEEEE-SSEEEEEE--

Foldseek 3Di:
DADPFAKWFQKFKDKPPDQFCTDGGWIWGDDPQKIKTADGDPVGKGDQPLVIWMKMWTAGPVRDIDIDDTWHWNDTDRMIITGRRD